Protein AF-A0A965QUK7-F1 (afdb_monomer)

Foldseek 3Di:
DVLPVQVVVCVVPVDQGDDDDDPVRVVVQLVPVVSLVVLLVSVVPHPAAEAQAPVRVVSCCVRHAPPHDYHYDHPDPCNVVVVVVVQVVCVVVVHDRDDDDPDCLVVLPDPPAAADEDPDDQQCQLVVLLSCLVSLHAYAADPPNHPDPVSVVVSCVSCVVSVHDRPDDDD

Solvent-accessible surface area (backbone atoms only — not comparable to full-atom values): 10479 Å² total; per-residue (Å²): 125,72,64,62,64,49,50,53,51,22,71,76,67,72,48,90,71,85,84,89,78,54,73,68,57,50,55,59,27,65,78,31,74,71,49,32,51,53,53,46,51,54,55,76,70,46,97,73,47,76,21,62,35,73,67,54,38,48,52,40,38,77,75,68,44,66,89,57,78,67,46,66,61,52,93,51,94,60,38,63,58,53,51,51,54,52,37,48,53,41,37,75,72,72,43,76,70,68,89,84,75,96,51,70,66,64,61,55,71,38,87,90,56,62,66,45,75,54,89,68,62,47,91,49,30,55,67,52,51,54,51,41,47,76,59,74,30,47,51,46,71,46,86,64,65,34,90,44,70,70,52,42,51,53,50,54,51,56,26,56,77,67,75,42,76,67,66,63,91,87,124

Radius of gyration: 18.07 Å; Cα contacts (8 Å, |Δi|>4): 158; chains: 1; bounding box: 39×44×47 Å

Nearest PDB structures (foldseek):
  3e82-assembly1_A  TM=7.473E-01  e=9.108E-05  Klebsiella pneumoniae subsp. pneumoniae MGH 78578
  3e82-assembly2_E  TM=8.215E-01  e=3.135E-04  Klebsiella pneumoniae subsp. pneumoniae MGH 78578
  3fd8-assembly1_F  TM=7.399E-01  e=1.031E-04  Enterococcus faecalis
  3gfg-assembly3_F  TM=7.450E-01  e=3.548E-04  Bacillus subtilis subsp. subtilis str. 168
  3fhl-assembly2_D  TM=8.549E-01  e=2.411E-03  Bacteroides fragilis NCTC 9343

Secondary structure (DSSP, 8-state):
-HHHHHHHHHHHH---------HHHHHHHHTSHHHHHHHHHHHHT-S--EESSHHHHHHHIIIIITT---EE---STTHHHHHHHHHHHHHHTTPPPPP--S-HHHHHT-TT--EEE----GGGHHHHHHHHHHTT-EEEPPSS--SSHHHHHHHHHHHHHTT--------

pLDDT: mean 80.46, std 16.89, range [22.66, 97.5]

Structure (mmCIF, N/CA/C/O backbone):
data_AF-A0A965QUK7-F1
#
_entry.id   AF-A0A965QUK7-F1
#
loop_
_atom_site.group_PDB
_atom_site.id
_atom_site.type_symbol
_atom_site.label_atom_id
_atom_site.label_alt_id
_atom_site.label_comp_id
_atom_site.label_asym_id
_atom_site.label_entity_id
_atom_site.label_seq_id
_atom_site.pdbx_PDB_ins_code
_atom_site.Cartn_x
_atom_site.Cartn_y
_atom_site.Cartn_z
_atom_site.occupancy
_atom_site.B_iso_or_equiv
_atom_site.auth_seq_id
_atom_site.auth_comp_id
_atom_site.auth_asym_id
_atom_site.auth_atom_id
_atom_site.pdbx_PDB_model_num
ATOM 1 N N . MET A 1 1 ? -3.160 -7.307 -18.542 1.00 37.75 1 MET A N 1
ATOM 2 C CA . MET A 1 1 ? -4.614 -7.041 -18.617 1.00 37.75 1 MET A CA 1
ATOM 3 C C . MET A 1 1 ? -5.117 -6.216 -17.423 1.00 37.75 1 MET A C 1
ATOM 5 O O . MET A 1 1 ? -6.166 -5.615 -17.551 1.00 37.75 1 MET A O 1
ATOM 9 N N . HIS A 1 2 ? -4.351 -6.097 -16.325 1.00 44.41 2 HIS A N 1
ATOM 10 C CA . HIS A 1 2 ? -4.721 -5.297 -15.142 1.00 44.41 2 HIS A CA 1
ATOM 11 C C . HIS A 1 2 ? -4.637 -3.768 -15.303 1.00 44.41 2 HIS A C 1
ATOM 13 O O . HIS A 1 2 ? -5.327 -3.060 -14.585 1.00 44.41 2 HIS A O 1
ATOM 19 N N . ALA A 1 3 ? -3.840 -3.246 -16.243 1.00 38.41 3 ALA A N 1
ATOM 20 C CA . ALA A 1 3 ? -3.722 -1.797 -16.431 1.00 38.41 3 ALA A CA 1
ATOM 21 C C . ALA A 1 3 ? -5.014 -1.160 -16.982 1.00 38.41 3 ALA A C 1
ATOM 23 O O . ALA A 1 3 ? -5.419 -0.116 -16.502 1.00 38.41 3 ALA A O 1
ATOM 24 N N . GLY A 1 4 ? -5.702 -1.815 -17.928 1.00 36.69 4 GLY A N 1
ATOM 25 C CA . GLY A 1 4 ? -6.848 -1.211 -18.627 1.00 36.69 4 GLY A CA 1
ATOM 26 C C . GLY A 1 4 ? -8.058 -0.916 -17.734 1.00 36.69 4 GLY A C 1
ATOM 27 O O . GLY A 1 4 ? -8.637 0.154 -17.839 1.00 36.69 4 GLY A O 1
ATOM 28 N N . ILE A 1 5 ? -8.396 -1.828 -16.816 1.00 44.09 5 ILE A N 1
ATOM 29 C CA . ILE A 1 5 ? -9.560 -1.671 -15.921 1.00 44.09 5 ILE A CA 1
ATOM 30 C C . ILE A 1 5 ? -9.330 -0.545 -14.903 1.00 44.09 5 ILE A C 1
ATOM 32 O O . ILE A 1 5 ? -10.244 0.208 -14.583 1.00 44.09 5 ILE A O 1
ATOM 36 N N . LEU A 1 6 ? -8.097 -0.413 -14.410 1.00 46.41 6 LEU A N 1
ATOM 37 C CA . LEU A 1 6 ? -7.738 0.625 -13.447 1.00 46.41 6 LEU A CA 1
ATOM 38 C C . LEU A 1 6 ? -7.614 2.001 -14.124 1.00 46.41 6 LEU A C 1
ATOM 40 O O . LEU A 1 6 ? -8.009 3.000 -13.534 1.00 46.41 6 LEU A O 1
ATOM 44 N N . THR A 1 7 ? -7.147 2.065 -15.377 1.00 43.12 7 THR A N 1
ATOM 45 C CA . THR A 1 7 ? -7.138 3.309 -16.164 1.00 43.12 7 THR A CA 1
ATOM 46 C C . THR A 1 7 ? -8.555 3.813 -16.459 1.00 43.12 7 THR A C 1
ATOM 48 O O . THR A 1 7 ? -8.797 5.007 -16.308 1.00 43.12 7 THR A O 1
ATOM 51 N N . ASP A 1 8 ? -9.507 2.935 -16.794 1.00 39.66 8 ASP A N 1
ATOM 52 C CA . ASP A 1 8 ? -10.908 3.339 -17.013 1.00 39.66 8 ASP A CA 1
ATOM 53 C C . ASP A 1 8 ? -11.550 3.903 -15.731 1.00 39.66 8 ASP A C 1
ATOM 55 O O . ASP A 1 8 ? -12.217 4.937 -15.779 1.00 39.66 8 ASP A O 1
ATOM 59 N N . LEU A 1 9 ? -11.273 3.302 -14.565 1.00 42.28 9 LEU A N 1
ATOM 60 C CA . LEU A 1 9 ? -11.746 3.819 -13.275 1.00 42.28 9 LEU A CA 1
ATOM 61 C C . LEU A 1 9 ? -11.142 5.197 -12.947 1.00 42.28 9 LEU A C 1
ATOM 63 O O . LEU A 1 9 ? -11.849 6.072 -12.446 1.00 42.28 9 LEU A O 1
ATOM 67 N N . ALA A 1 10 ? -9.856 5.413 -13.250 1.00 43.84 10 ALA A N 1
ATOM 68 C CA . ALA A 1 10 ? -9.183 6.704 -13.064 1.00 43.84 10 ALA A CA 1
ATOM 69 C C . ALA A 1 10 ? -9.837 7.808 -13.906 1.00 43.84 10 ALA A C 1
ATOM 71 O O . ALA A 1 10 ? -10.088 8.911 -13.420 1.00 43.84 10 ALA A O 1
ATOM 72 N N . VAL A 1 11 ? -10.139 7.488 -15.169 1.00 46.44 11 VAL A N 1
ATOM 73 C CA . VAL A 1 11 ? -10.741 8.414 -16.133 1.00 46.44 11 VAL A CA 1
ATOM 74 C C . VAL A 1 11 ? -12.188 8.746 -15.758 1.00 46.44 11 VAL A C 1
ATOM 76 O O . VAL A 1 11 ? -12.577 9.908 -15.858 1.00 46.44 11 VAL A O 1
ATOM 79 N N . GLU A 1 12 ? -12.981 7.776 -15.290 1.00 45.28 12 GLU A N 1
ATOM 80 C CA . GLU A 1 12 ? -14.373 8.022 -14.878 1.00 45.28 12 GLU A CA 1
ATOM 81 C C . GLU A 1 12 ? -14.500 8.752 -13.535 1.00 45.28 12 GLU A C 1
ATOM 83 O O . GLU A 1 12 ? -15.412 9.559 -13.360 1.00 45.28 12 GLU A O 1
ATOM 88 N N . THR A 1 13 ? -13.614 8.476 -12.574 1.00 50.69 13 THR A N 1
ATOM 89 C CA . THR A 1 13 ? -13.757 8.989 -11.198 1.00 50.69 13 THR A CA 1
ATOM 90 C C . THR A 1 13 ? -12.885 10.206 -10.896 1.00 50.69 13 THR A C 1
ATOM 92 O O . THR A 1 13 ? -13.107 10.879 -9.889 1.00 50.69 13 THR A O 1
ATOM 95 N N . GLY A 1 14 ? -11.886 10.495 -11.738 1.00 46.22 14 GLY A N 1
ATOM 96 C CA . GLY A 1 14 ? -10.863 11.508 -11.472 1.00 46.22 14 GLY A CA 1
ATOM 97 C C . GLY A 1 14 ? -9.934 11.152 -10.305 1.00 46.22 14 GLY A C 1
ATOM 98 O O . GLY A 1 14 ? -9.147 11.995 -9.873 1.00 46.22 14 GLY A O 1
ATOM 99 N N . ALA A 1 15 ? -10.027 9.931 -9.766 1.00 48.22 15 ALA A N 1
ATOM 100 C CA . ALA A 1 15 ? -9.164 9.470 -8.692 1.00 48.22 15 ALA A CA 1
ATOM 101 C C . ALA A 1 15 ? -7.781 9.093 -9.252 1.00 48.22 15 ALA A C 1
ATOM 103 O O . ALA A 1 15 ? -7.699 8.400 -10.270 1.00 48.22 15 ALA A O 1
ATOM 104 N N . PRO A 1 16 ? -6.683 9.503 -8.593 1.00 52.94 16 PRO A N 1
ATOM 105 C CA . PRO A 1 16 ? -5.353 9.058 -8.975 1.00 52.94 16 PRO A CA 1
ATOM 106 C C . PRO A 1 16 ? -5.259 7.541 -8.805 1.00 52.94 16 PRO A C 1
ATOM 108 O O . PRO A 1 16 ? -5.512 7.007 -7.725 1.00 52.94 16 PRO A O 1
ATOM 111 N N . VAL A 1 17 ? -4.880 6.850 -9.875 1.00 56.12 17 VAL A N 1
ATOM 112 C CA . VAL A 1 17 ? -4.711 5.398 -9.878 1.00 56.12 17 VAL A CA 1
ATOM 113 C C . VAL A 1 17 ? -3.231 5.062 -9.861 1.00 56.12 17 VAL A C 1
ATOM 115 O O . VAL A 1 17 ? -2.461 5.516 -10.706 1.00 56.12 17 VAL A O 1
ATOM 118 N N . VAL A 1 18 ? -2.836 4.239 -8.892 1.00 62.44 18 VAL A N 1
ATOM 119 C CA . VAL A 1 18 ? -1.470 3.732 -8.774 1.00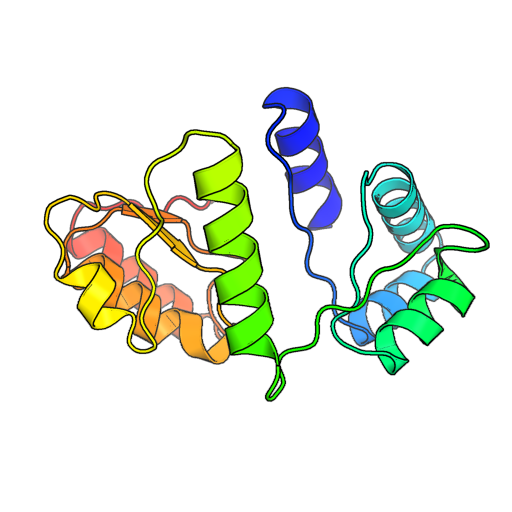 62.44 18 VAL A CA 1
ATOM 120 C C . VAL A 1 18 ? -1.424 2.330 -9.366 1.00 62.44 18 VAL A C 1
ATOM 122 O O . VAL A 1 18 ? -2.105 1.419 -8.903 1.00 62.44 18 VAL A O 1
ATOM 125 N N . VAL A 1 19 ? -0.607 2.140 -10.401 1.00 62.59 19 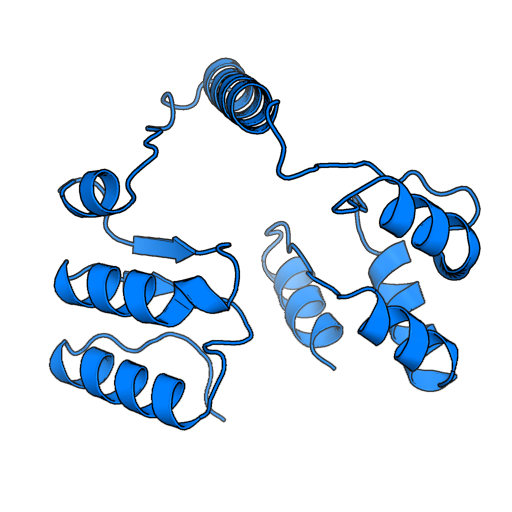VAL A N 1
ATOM 126 C CA . VAL A 1 19 ? -0.420 0.830 -11.033 1.00 62.59 19 VAL A CA 1
ATOM 127 C C . VAL A 1 19 ? 0.946 0.273 -10.653 1.00 62.59 19 VAL A C 1
ATOM 129 O O . VAL A 1 19 ? 1.982 0.778 -11.075 1.00 62.59 19 VAL A O 1
ATOM 132 N N . HIS A 1 20 ? 0.943 -0.815 -9.887 1.00 63.62 20 HIS A N 1
ATOM 133 C CA . HIS A 1 20 ? 2.152 -1.574 -9.568 1.00 63.62 20 HIS A CA 1
ATOM 134 C C . HIS A 1 20 ? 2.432 -2.634 -10.639 1.00 63.62 20 HIS A C 1
ATOM 136 O O . HIS A 1 20 ? 1.567 -3.467 -10.930 1.00 63.62 20 HIS A O 1
ATOM 142 N N . VAL A 1 21 ? 3.650 -2.623 -11.189 1.00 67.94 21 VAL A N 1
ATOM 143 C CA . VAL A 1 21 ? 4.134 -3.582 -12.195 1.00 67.94 21 VAL A CA 1
ATOM 144 C C . VAL A 1 21 ? 5.524 -4.070 -11.789 1.00 67.94 21 VAL A C 1
ATOM 146 O O . VAL A 1 21 ? 6.377 -3.258 -11.430 1.00 67.94 21 VAL A O 1
ATOM 149 N N . SER A 1 22 ? 5.765 -5.383 -11.835 1.00 71.19 22 SER A N 1
ATOM 150 C CA . SER A 1 22 ? 7.094 -5.936 -11.553 1.00 71.19 22 SER A CA 1
ATOM 151 C C . SER A 1 22 ? 8.050 -5.763 -12.742 1.00 71.19 22 SER A C 1
ATOM 153 O O . SER A 1 22 ? 7.621 -5.632 -13.890 1.00 71.19 22 SER A O 1
ATOM 155 N N . ALA A 1 23 ? 9.363 -5.811 -12.491 1.00 71.44 23 ALA A N 1
ATOM 156 C CA . ALA A 1 23 ? 10.361 -5.786 -13.565 1.00 71.44 23 ALA A CA 1
ATOM 157 C C . ALA A 1 23 ? 10.173 -6.958 -14.548 1.00 71.44 23 ALA A C 1
ATOM 159 O O . ALA A 1 23 ? 10.195 -6.760 -15.762 1.00 71.44 23 ALA A O 1
ATOM 160 N N . THR A 1 24 ? 9.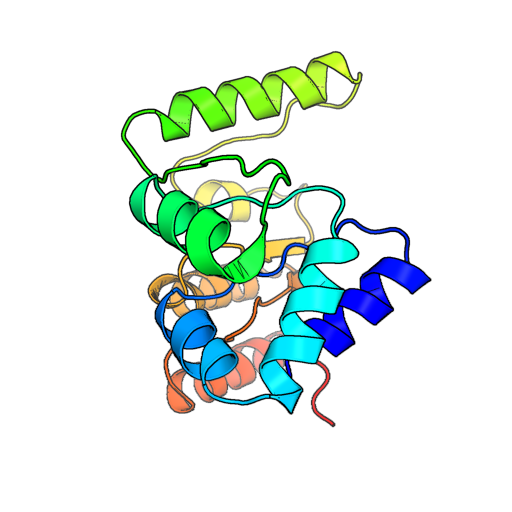884 -8.154 -14.031 1.00 74.81 24 THR A N 1
ATOM 161 C CA . THR A 1 24 ? 9.603 -9.348 -14.840 1.00 74.81 24 THR A CA 1
ATOM 162 C C . THR A 1 24 ? 8.382 -9.155 -15.742 1.00 74.81 24 THR A C 1
ATOM 164 O O . THR A 1 24 ? 8.405 -9.543 -16.910 1.00 74.81 24 THR A O 1
ATOM 167 N N . ASP A 1 25 ? 7.319 -8.515 -15.245 1.00 76.19 25 ASP A N 1
ATOM 168 C CA . ASP A 1 25 ? 6.130 -8.225 -16.055 1.00 76.19 25 ASP A CA 1
ATOM 169 C C . ASP A 1 25 ? 6.446 -7.260 -17.201 1.00 76.19 25 ASP A C 1
ATOM 171 O O . ASP A 1 25 ? 5.934 -7.431 -18.312 1.00 76.19 25 ASP A O 1
ATOM 175 N N . LEU A 1 26 ? 7.310 -6.267 -16.958 1.00 77.44 26 LEU A N 1
ATOM 176 C CA . LEU A 1 26 ? 7.790 -5.364 -18.001 1.00 77.44 26 LEU A CA 1
ATOM 177 C C . LEU A 1 26 ? 8.606 -6.127 -19.049 1.00 77.44 26 LEU A C 1
ATOM 179 O O . LEU A 1 26 ? 8.364 -5.962 -20.241 1.00 77.44 26 LEU A O 1
ATOM 183 N N . GLU A 1 27 ? 9.517 -7.012 -18.656 1.00 81.06 27 GLU A N 1
ATOM 184 C CA . GLU A 1 27 ? 10.282 -7.829 -19.610 1.00 81.06 27 GLU A CA 1
ATOM 185 C C . GLU A 1 27 ? 9.366 -8.691 -20.492 1.00 81.06 27 GLU A C 1
ATOM 187 O O . GLU A 1 27 ? 9.472 -8.678 -21.724 1.00 81.06 27 GLU A O 1
ATOM 192 N N . VAL A 1 28 ? 8.394 -9.376 -19.882 1.00 81.44 28 VAL A N 1
ATOM 193 C CA . VAL A 1 28 ? 7.395 -10.180 -20.602 1.00 81.44 28 VAL A CA 1
ATOM 194 C C . VAL A 1 28 ? 6.556 -9.311 -21.543 1.00 81.44 28 VAL A C 1
ATOM 196 O O . VAL A 1 28 ? 6.282 -9.708 -22.682 1.00 81.44 28 VAL A O 1
ATOM 199 N N . ALA A 1 29 ? 6.147 -8.118 -21.102 1.00 82.75 29 ALA A N 1
ATOM 200 C CA . ALA A 1 29 ? 5.380 -7.186 -21.921 1.00 82.75 29 ALA A CA 1
ATOM 201 C C . ALA A 1 29 ? 6.196 -6.660 -23.109 1.00 82.75 29 ALA A C 1
ATOM 203 O O . ALA A 1 29 ? 5.650 -6.541 -24.208 1.00 82.75 29 ALA A O 1
ATOM 204 N N . ALA A 1 30 ? 7.494 -6.397 -22.929 1.00 82.75 30 ALA A N 1
ATOM 205 C CA . ALA A 1 30 ? 8.379 -5.924 -23.991 1.00 82.75 30 ALA A CA 1
ATOM 206 C C . ALA A 1 30 ? 8.484 -6.930 -25.148 1.00 82.75 30 ALA A C 1
ATOM 208 O O . ALA A 1 30 ? 8.486 -6.523 -26.310 1.00 82.75 30 ALA A O 1
ATOM 209 N N . GLY A 1 31 ? 8.491 -8.232 -24.842 1.00 86.44 31 GLY A N 1
ATOM 210 C CA . GLY A 1 31 ? 8.553 -9.308 -25.835 1.00 86.44 31 GLY A CA 1
ATOM 211 C C . GLY A 1 31 ? 7.254 -9.559 -26.614 1.00 86.44 31 GLY A C 1
ATOM 212 O O . GLY A 1 31 ? 7.254 -10.340 -27.565 1.00 86.44 31 GLY A O 1
ATOM 213 N N . ARG A 1 32 ? 6.130 -8.927 -26.243 1.00 88.50 32 ARG A N 1
ATOM 214 C CA . ARG A 1 32 ? 4.805 -9.175 -26.840 1.00 88.50 32 ARG A CA 1
ATOM 215 C C . ARG A 1 32 ? 4.227 -7.883 -27.435 1.00 88.50 32 ARG A C 1
ATOM 217 O O . ARG A 1 32 ? 3.740 -7.048 -26.677 1.00 88.50 32 ARG A O 1
ATOM 224 N N . PRO A 1 33 ? 4.176 -7.713 -28.774 1.00 88.50 33 PRO A N 1
ATOM 225 C CA . PRO A 1 33 ? 3.840 -6.430 -29.409 1.00 88.50 33 PRO A CA 1
ATOM 226 C C . PRO A 1 33 ? 2.509 -5.800 -28.978 1.00 88.50 33 PRO A C 1
ATOM 228 O O . PRO A 1 33 ? 2.417 -4.579 -28.855 1.00 88.50 33 PRO A O 1
ATOM 231 N N . SER A 1 34 ? 1.474 -6.613 -28.745 1.00 83.31 34 SER A N 1
ATOM 232 C CA . SER A 1 34 ? 0.173 -6.132 -28.267 1.00 83.31 34 SER A CA 1
ATOM 233 C C . SER A 1 34 ? 0.227 -5.649 -26.816 1.00 83.31 34 SER A C 1
ATOM 235 O O . SER A 1 34 ? -0.320 -4.594 -26.508 1.00 83.31 34 SER A O 1
ATOM 237 N N . LEU A 1 35 ? 0.927 -6.373 -25.935 1.00 80.38 35 LEU A N 1
ATOM 238 C CA . LEU A 1 35 ? 1.113 -5.968 -24.539 1.00 80.38 35 LEU A CA 1
ATOM 239 C C . LEU A 1 35 ? 2.021 -4.747 -24.426 1.00 80.38 35 LEU A C 1
ATOM 241 O O . LEU A 1 35 ? 1.697 -3.833 -23.676 1.00 80.38 35 LEU A O 1
ATOM 245 N N . ARG A 1 36 ? 3.101 -4.687 -25.211 1.00 85.31 36 ARG A N 1
ATOM 246 C CA . ARG A 1 36 ? 3.990 -3.523 -25.266 1.00 85.31 36 ARG A CA 1
ATOM 247 C C . ARG A 1 36 ? 3.226 -2.251 -25.613 1.00 85.31 36 ARG A C 1
ATOM 249 O O . ARG A 1 36 ? 3.431 -1.235 -24.963 1.00 85.31 36 ARG A O 1
ATOM 256 N N . ARG A 1 37 ? 2.324 -2.315 -26.601 1.00 83.12 37 ARG A N 1
ATOM 257 C CA . ARG A 1 37 ? 1.475 -1.173 -26.969 1.00 83.12 37 ARG A CA 1
ATOM 258 C C . ARG A 1 37 ? 0.581 -0.730 -25.812 1.00 83.12 37 ARG A C 1
ATOM 260 O O . ARG A 1 37 ? 0.547 0.454 -25.514 1.00 83.12 37 ARG A O 1
ATOM 267 N N . LEU A 1 38 ? -0.079 -1.673 -25.140 1.00 80.56 38 LEU A N 1
ATOM 268 C CA . LEU A 1 38 ? -0.938 -1.373 -23.990 1.00 80.56 38 LEU A CA 1
ATOM 269 C C . LEU A 1 38 ? -0.162 -0.736 -22.829 1.00 80.56 38 LEU A C 1
ATOM 271 O O . LEU A 1 38 ? -0.614 0.256 -22.271 1.00 80.56 38 LEU A O 1
ATOM 275 N N . VAL A 1 39 ? 1.005 -1.283 -22.481 1.00 81.06 39 VAL A N 1
ATOM 276 C CA . VAL A 1 39 ? 1.837 -0.752 -21.389 1.00 81.06 39 VAL A CA 1
ATOM 277 C C . VAL A 1 39 ? 2.385 0.631 -21.742 1.00 81.06 39 VAL A C 1
ATOM 279 O O . VAL A 1 39 ? 2.313 1.528 -20.911 1.00 81.06 39 VAL A O 1
ATOM 282 N N . ALA A 1 40 ? 2.856 0.840 -22.975 1.00 82.56 40 ALA A N 1
ATOM 283 C CA . ALA A 1 40 ? 3.319 2.153 -23.423 1.00 82.56 40 ALA A CA 1
ATOM 284 C C . ALA A 1 40 ? 2.198 3.208 -23.394 1.00 82.56 40 ALA A C 1
ATOM 286 O O . ALA A 1 40 ? 2.432 4.328 -22.958 1.00 82.56 40 ALA A O 1
ATOM 287 N N . SER A 1 41 ? 0.975 2.850 -23.803 1.00 81.44 41 SER A N 1
ATOM 288 C CA . SER A 1 41 ? -0.181 3.749 -23.698 1.00 81.44 41 SER A CA 1
ATOM 289 C C . SER A 1 41 ? -0.534 4.082 -22.249 1.00 81.44 41 SER A C 1
ATOM 291 O O . SER A 1 41 ? -0.798 5.242 -21.959 1.00 81.44 41 SER A O 1
ATOM 293 N N . ALA A 1 42 ? -0.505 3.100 -21.342 1.00 78.12 42 ALA A N 1
ATOM 294 C CA . ALA A 1 42 ? -0.766 3.337 -19.922 1.00 78.12 42 ALA A CA 1
ATOM 295 C C . ALA A 1 42 ? 0.274 4.288 -19.305 1.00 78.12 42 ALA A C 1
ATOM 297 O O . ALA A 1 42 ? -0.091 5.248 -18.627 1.00 78.12 42 ALA A O 1
ATOM 298 N N . ILE A 1 43 ? 1.557 4.059 -19.603 1.00 80.94 43 ILE A N 1
ATOM 299 C CA . ILE A 1 43 ? 2.663 4.928 -19.183 1.00 80.94 43 ILE A CA 1
ATOM 300 C C . ILE A 1 43 ? 2.454 6.355 -19.702 1.00 80.94 43 ILE A C 1
ATOM 302 O O . ILE A 1 43 ? 2.385 7.272 -18.894 1.00 80.94 43 ILE A O 1
ATOM 306 N N . GLY A 1 44 ? 2.236 6.536 -21.009 1.00 81.12 44 GLY A N 1
ATOM 307 C CA . GLY A 1 44 ? 2.034 7.867 -21.599 1.00 81.12 44 GLY A CA 1
ATOM 308 C C . GLY A 1 44 ? 0.738 8.572 -21.172 1.00 81.12 44 GLY A C 1
ATOM 309 O O . GLY A 1 44 ? 0.588 9.766 -21.408 1.00 81.12 44 GLY A O 1
ATOM 310 N N . SER A 1 45 ? -0.210 7.854 -20.558 1.00 80.19 45 SER A N 1
ATOM 311 C CA . SER A 1 45 ? -1.415 8.435 -19.942 1.00 80.19 45 SER A CA 1
ATOM 312 C C . SER A 1 45 ? -1.261 8.752 -18.450 1.00 80.19 45 SER A C 1
ATOM 314 O O . SER A 1 45 ? -2.198 9.260 -17.842 1.00 80.19 45 SER A O 1
ATOM 316 N N . SER A 1 46 ? -0.120 8.416 -17.845 1.00 80.06 46 SER A N 1
ATOM 317 C CA . SER A 1 46 ? 0.127 8.620 -16.418 1.00 80.06 46 SER A CA 1
ATOM 318 C C . SER A 1 46 ? 0.702 10.013 -16.159 1.00 80.06 46 SER A C 1
ATOM 320 O O . SER A 1 46 ? 1.663 10.414 -16.807 1.00 80.06 46 SER A O 1
ATOM 322 N N . ASP A 1 47 ? 0.191 10.719 -15.147 1.00 81.38 47 ASP A N 1
ATOM 323 C CA . ASP A 1 47 ? 0.765 12.004 -14.709 1.00 81.38 47 ASP A CA 1
ATOM 324 C C . ASP A 1 47 ? 2.174 11.849 -14.117 1.00 81.38 47 ASP A C 1
ATOM 326 O O . ASP A 1 47 ? 2.968 12.793 -14.082 1.00 81.38 47 ASP A O 1
ATOM 330 N N . ARG A 1 48 ? 2.476 10.661 -1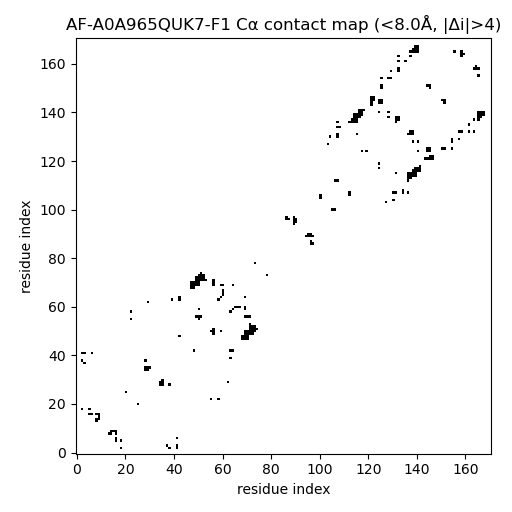3.578 1.00 83.31 48 ARG A N 1
ATOM 331 C CA . ARG A 1 48 ? 3.735 10.376 -12.891 1.00 83.31 48 ARG A CA 1
ATOM 332 C C . ARG A 1 48 ? 4.093 8.898 -12.966 1.00 83.31 48 ARG A C 1
ATOM 334 O O . ARG A 1 48 ? 3.249 8.040 -12.723 1.00 83.31 48 ARG A O 1
ATOM 341 N N . VAL A 1 49 ? 5.371 8.614 -13.212 1.00 85.81 49 VAL A N 1
ATOM 342 C CA . VAL A 1 49 ? 5.939 7.262 -13.162 1.00 85.81 49 VAL A CA 1
ATOM 343 C C . VAL A 1 49 ? 6.949 7.183 -12.025 1.00 85.81 49 VAL A C 1
ATOM 345 O O . VAL A 1 49 ? 7.840 8.026 -11.898 1.00 85.81 49 VAL A O 1
ATOM 348 N N . VAL A 1 50 ? 6.804 6.161 -11.183 1.00 86.56 50 VAL A N 1
ATOM 349 C CA . VAL A 1 50 ? 7.639 5.955 -9.999 1.00 86.56 50 VAL A CA 1
ATOM 350 C C . VAL A 1 50 ? 8.242 4.559 -10.040 1.00 86.56 50 VAL A C 1
ATOM 352 O O . VAL A 1 50 ? 7.533 3.568 -10.203 1.00 86.56 50 VAL A O 1
ATOM 355 N N . ALA A 1 51 ? 9.554 4.480 -9.848 1.00 86.06 51 ALA A N 1
ATOM 356 C CA . ALA A 1 51 ? 10.284 3.235 -9.686 1.00 86.06 51 ALA A CA 1
ATOM 357 C C . ALA A 1 51 ? 10.555 2.936 -8.206 1.00 86.06 51 ALA A C 1
ATOM 359 O O . ALA A 1 51 ? 10.812 3.842 -7.410 1.00 86.06 51 ALA A O 1
ATOM 360 N N . ALA A 1 52 ? 10.564 1.648 -7.856 1.00 81.75 52 ALA A N 1
ATOM 361 C CA . ALA A 1 52 ? 10.900 1.194 -6.508 1.00 81.75 52 ALA A CA 1
ATOM 362 C C . ALA A 1 52 ? 12.385 1.397 -6.165 1.00 81.75 52 ALA A C 1
ATOM 364 O O . ALA A 1 52 ? 12.735 1.525 -5.003 1.00 81.75 52 ALA A O 1
ATOM 365 N N . ASP A 1 53 ? 13.276 1.442 -7.153 1.00 83.94 53 ASP A N 1
ATOM 366 C CA . ASP A 1 53 ? 14.698 1.700 -6.944 1.00 83.94 53 ASP A CA 1
ATOM 367 C C . ASP A 1 53 ? 15.358 2.241 -8.224 1.00 83.94 53 ASP A C 1
ATOM 369 O O . ASP A 1 53 ? 14.725 2.407 -9.274 1.00 83.94 53 ASP A O 1
ATOM 373 N N . ALA A 1 54 ? 16.652 2.556 -8.130 1.00 85.38 54 ALA A N 1
ATOM 374 C CA . ALA A 1 54 ? 17.419 3.091 -9.249 1.00 85.38 54 ALA A CA 1
ATOM 375 C C . ALA A 1 54 ? 17.569 2.089 -10.409 1.00 85.38 54 ALA A C 1
ATOM 377 O O . ALA A 1 54 ? 17.642 2.516 -11.564 1.00 85.38 54 ALA A O 1
ATOM 378 N N . ALA A 1 55 ? 17.601 0.782 -10.128 1.00 83.62 55 ALA A N 1
ATOM 379 C CA . ALA A 1 55 ? 17.736 -0.246 -11.155 1.00 83.62 55 ALA A CA 1
ATOM 380 C C . ALA A 1 55 ? 16.444 -0.364 -11.977 1.00 83.62 55 ALA A C 1
ATOM 382 O O . ALA A 1 55 ? 16.485 -0.306 -13.206 1.00 83.62 55 ALA A O 1
ATOM 383 N N . ALA A 1 56 ? 15.291 -0.415 -11.311 1.00 83.19 56 ALA A N 1
ATOM 384 C CA . ALA A 1 56 ? 13.980 -0.371 -11.946 1.00 83.19 56 ALA A CA 1
ATOM 385 C C . ALA A 1 56 ? 13.789 0.923 -12.755 1.00 83.19 56 ALA A C 1
ATOM 387 O O . ALA A 1 56 ? 13.314 0.877 -13.891 1.00 83.19 56 ALA A O 1
ATOM 388 N N . ALA A 1 57 ? 14.228 2.072 -12.227 1.00 87.06 57 ALA A N 1
ATOM 389 C CA . ALA A 1 57 ? 14.167 3.343 -12.948 1.00 87.06 57 ALA A CA 1
ATOM 390 C C . ALA A 1 57 ? 15.009 3.324 -14.232 1.00 87.06 57 ALA A C 1
ATOM 392 O O . ALA A 1 57 ? 14.590 3.855 -15.260 1.00 87.06 57 ALA A O 1
ATOM 393 N N . ALA A 1 58 ? 16.197 2.714 -14.191 1.00 85.50 58 ALA A N 1
ATOM 394 C CA . ALA A 1 58 ? 17.053 2.572 -15.365 1.00 85.50 58 ALA A CA 1
ATOM 395 C C . ALA A 1 58 ? 16.396 1.695 -16.445 1.00 85.50 58 ALA A C 1
ATOM 397 O O . ALA A 1 58 ? 16.379 2.088 -17.611 1.00 85.50 58 ALA A O 1
ATOM 398 N N . LEU A 1 59 ? 15.791 0.566 -16.057 1.00 83.50 59 LEU A N 1
ATOM 399 C CA . LEU A 1 59 ? 15.060 -0.318 -16.975 1.00 83.50 59 LEU A CA 1
ATOM 400 C C . LEU A 1 59 ? 13.862 0.388 -17.626 1.00 83.50 59 LEU A C 1
ATOM 402 O O . LEU A 1 59 ? 13.657 0.281 -18.838 1.00 83.50 59 LEU A O 1
ATOM 406 N N . LEU A 1 60 ? 13.094 1.150 -16.841 1.00 87.25 60 LEU A N 1
ATOM 407 C CA . LEU A 1 60 ? 11.974 1.947 -17.345 1.00 87.25 60 LEU A CA 1
ATOM 408 C C . LEU A 1 60 ? 12.441 2.994 -18.361 1.00 87.25 60 LEU A C 1
ATOM 410 O O . LEU A 1 60 ? 11.885 3.077 -19.455 1.00 87.25 60 LEU A O 1
ATOM 414 N N . ARG A 1 61 ? 13.503 3.747 -18.055 1.00 87.62 61 ARG A N 1
ATOM 415 C CA . ARG A 1 61 ? 14.052 4.752 -18.982 1.00 87.62 61 ARG A CA 1
ATOM 416 C C . ARG A 1 61 ? 14.562 4.133 -20.276 1.00 87.62 61 ARG A C 1
ATOM 418 O O . ARG A 1 61 ? 14.251 4.627 -21.353 1.00 87.62 61 ARG A O 1
ATOM 425 N N . GLN A 1 62 ? 15.291 3.024 -20.181 1.00 84.12 62 GLN A N 1
ATOM 426 C CA . GLN A 1 62 ? 15.872 2.369 -21.349 1.00 84.12 62 GLN A CA 1
ATOM 427 C C . GLN A 1 62 ? 14.810 1.773 -22.286 1.00 84.12 62 GLN A C 1
ATOM 429 O O . GLN A 1 62 ? 14.988 1.788 -23.503 1.00 84.12 62 GLN A O 1
ATOM 434 N N . GLY A 1 63 ? 13.734 1.206 -21.731 1.00 83.94 63 GLY A N 1
ATOM 435 C CA . GLY A 1 63 ? 12.794 0.379 -22.491 1.00 83.94 63 GLY A CA 1
ATOM 436 C C . GLY A 1 63 ? 11.417 0.985 -22.755 1.00 83.94 63 GLY A C 1
ATOM 437 O O . GLY A 1 63 ? 10.720 0.492 -23.655 1.00 83.94 63 GLY A O 1
ATOM 438 N N . TRP A 1 64 ? 11.016 1.998 -21.979 1.00 86.44 64 TRP A N 1
ATOM 439 C CA . TRP A 1 64 ? 9.614 2.410 -21.859 1.00 86.44 64 TRP A CA 1
ATOM 440 C C . TRP A 1 64 ? 9.375 3.921 -21.898 1.00 86.44 64 TRP A C 1
ATOM 442 O O . TRP A 1 64 ? 8.448 4.333 -22.583 1.00 86.44 64 TRP A O 1
ATOM 452 N N . LEU A 1 65 ? 10.185 4.722 -21.201 1.00 86.81 65 LEU A N 1
ATOM 453 C CA . LEU A 1 65 ? 9.896 6.147 -20.967 1.00 86.81 65 LEU A CA 1
ATOM 454 C C . LEU A 1 65 ? 10.536 7.108 -21.976 1.00 86.81 65 LEU A C 1
ATOM 456 O O . LEU A 1 65 ? 10.050 8.219 -22.157 1.00 86.81 65 LEU A O 1
ATOM 460 N N . GLY A 1 66 ? 11.635 6.719 -22.630 1.00 80.69 66 GLY A N 1
ATOM 461 C CA . GLY A 1 66 ? 12.399 7.664 -23.451 1.00 80.69 66 GLY A CA 1
ATOM 462 C C . GLY A 1 66 ? 12.897 8.848 -22.609 1.00 80.69 66 GLY A C 1
ATOM 463 O O . GLY A 1 66 ? 13.639 8.634 -21.650 1.00 80.69 66 GLY A O 1
ATOM 464 N N . ASP A 1 67 ? 12.467 10.065 -22.961 1.00 75.50 67 ASP A N 1
ATOM 465 C CA . ASP A 1 67 ? 12.823 11.317 -22.268 1.00 75.50 67 ASP A CA 1
ATOM 466 C C . ASP A 1 67 ? 11.888 11.667 -21.091 1.00 75.50 67 ASP A C 1
ATOM 468 O O . ASP A 1 67 ? 12.105 12.668 -20.404 1.00 75.50 67 ASP A O 1
ATOM 472 N N . GLU A 1 68 ? 10.838 10.875 -20.843 1.00 80.06 68 GLU A N 1
ATOM 473 C CA . GLU A 1 68 ? 9.907 11.129 -19.741 1.00 80.06 68 GLU A CA 1
ATOM 474 C C . GLU A 1 68 ? 10.575 10.968 -18.366 1.00 80.06 68 GLU A C 1
ATOM 476 O O . GLU A 1 68 ? 11.487 10.157 -18.151 1.00 80.06 68 GLU A O 1
ATOM 481 N N . SER A 1 69 ? 10.111 11.763 -17.397 1.00 83.75 69 SER A N 1
ATOM 482 C CA . SER A 1 69 ? 10.638 11.727 -16.038 1.00 83.75 69 SER A CA 1
ATOM 483 C C . SER A 1 69 ? 10.144 10.491 -15.279 1.00 83.75 69 SER A C 1
ATOM 485 O O . SER A 1 69 ? 9.013 10.035 -15.415 1.00 83.75 69 SER A O 1
ATOM 487 N N . CYS A 1 70 ? 11.028 9.948 -14.443 1.00 88.75 70 CYS A N 1
ATOM 488 C CA . CYS A 1 70 ? 10.720 8.856 -13.527 1.00 88.75 70 CYS A CA 1
ATOM 489 C C . CYS A 1 70 ? 11.294 9.206 -12.166 1.00 88.75 70 CYS A C 1
ATOM 491 O O . CYS A 1 70 ? 12.506 9.437 -12.056 1.00 88.75 70 CYS A O 1
ATOM 493 N N . ASP A 1 71 ? 10.449 9.203 -11.144 1.00 89.12 71 ASP A N 1
ATOM 494 C CA . ASP A 1 71 ? 10.886 9.311 -9.759 1.00 89.12 71 ASP A CA 1
ATOM 495 C C . ASP A 1 71 ? 11.318 7.957 -9.210 1.00 89.12 71 ASP A C 1
ATOM 497 O O . ASP A 1 71 ? 11.018 6.908 -9.782 1.00 89.12 71 ASP A O 1
ATOM 501 N N . VAL A 1 72 ? 12.022 7.985 -8.081 1.00 86.81 72 VAL A N 1
ATOM 502 C CA . VAL A 1 72 ? 12.449 6.781 -7.368 1.00 86.81 72 VAL A CA 1
ATOM 503 C C . VAL A 1 72 ? 12.025 6.898 -5.914 1.00 86.81 72 VAL A C 1
ATOM 505 O O . VAL A 1 72 ? 12.496 7.793 -5.211 1.00 86.81 72 VAL A O 1
ATOM 508 N N . TRP A 1 73 ? 11.144 6.005 -5.465 1.00 84.94 73 TRP A N 1
ATOM 509 C CA . TRP A 1 73 ? 10.652 5.949 -4.086 1.00 84.94 73 TRP A CA 1
ATOM 510 C C . TRP A 1 73 ? 11.025 4.601 -3.463 1.00 84.94 73 TRP A C 1
ATOM 512 O O . TRP A 1 73 ? 10.204 3.683 -3.443 1.00 84.94 73 TRP A O 1
ATOM 522 N N . PRO A 1 74 ? 12.263 4.464 -2.962 1.00 82.00 74 PRO A N 1
ATOM 523 C CA . PRO A 1 74 ? 12.702 3.222 -2.349 1.00 82.00 74 PRO A CA 1
ATOM 524 C C . PRO A 1 74 ? 11.971 2.937 -1.044 1.00 82.00 74 PRO A C 1
ATOM 526 O O . PRO A 1 74 ? 11.441 3.837 -0.394 1.00 82.00 74 PRO A O 1
ATOM 529 N N . ILE A 1 75 ? 11.956 1.674 -0.635 1.00 77.88 75 ILE A N 1
ATOM 530 C CA . ILE A 1 75 ? 11.631 1.281 0.738 1.00 77.88 75 ILE A CA 1
ATOM 531 C C . ILE A 1 75 ? 12.978 1.038 1.419 1.00 77.88 75 ILE A C 1
ATOM 533 O O . ILE A 1 75 ? 13.552 -0.041 1.327 1.00 77.88 75 ILE A O 1
ATOM 537 N N . ASP A 1 76 ? 13.530 2.091 2.016 1.00 83.31 76 ASP A N 1
ATOM 538 C CA . ASP A 1 76 ? 14.865 2.100 2.619 1.00 83.31 76 ASP A CA 1
ATOM 5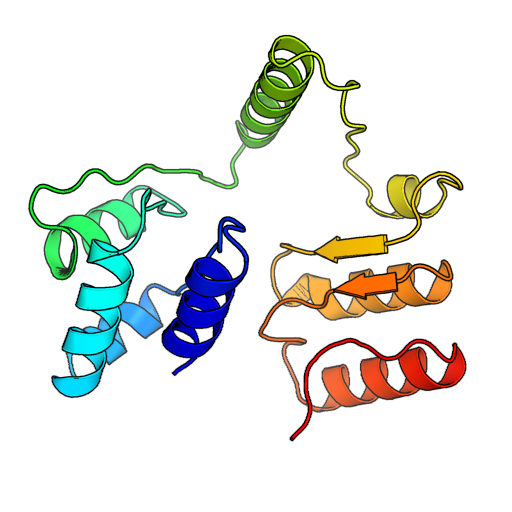39 C C . ASP A 1 76 ? 14.863 2.844 3.962 1.00 83.31 76 ASP A C 1
ATOM 541 O O . ASP A 1 76 ? 13.812 3.252 4.460 1.00 83.31 76 ASP A O 1
ATOM 545 N N . ALA A 1 77 ? 16.045 3.046 4.549 1.00 84.25 77 ALA A N 1
ATOM 546 C CA . ALA A 1 77 ? 16.197 3.765 5.814 1.00 84.25 77 ALA A CA 1
ATOM 547 C C . ALA A 1 77 ? 15.603 5.191 5.796 1.00 84.25 77 ALA A C 1
ATOM 549 O O . ALA A 1 77 ? 15.228 5.701 6.847 1.00 84.25 77 ALA A O 1
ATOM 550 N N . GLY A 1 78 ? 15.467 5.819 4.622 1.00 85.44 78 GLY A N 1
ATOM 551 C CA . GLY A 1 78 ? 14.842 7.133 4.454 1.00 85.44 78 GLY A CA 1
ATOM 552 C C . GLY A 1 78 ? 13.320 7.092 4.279 1.00 85.44 78 GLY A C 1
ATOM 553 O O . GLY A 1 78 ? 12.706 8.132 4.040 1.00 85.44 78 GLY A O 1
ATOM 554 N N . ALA A 1 79 ? 12.679 5.920 4.358 1.00 83.06 79 ALA A N 1
ATOM 555 C CA . ALA A 1 79 ? 11.229 5.805 4.190 1.00 83.06 79 ALA A CA 1
ATOM 556 C C . ALA A 1 79 ? 10.467 6.588 5.264 1.00 83.06 79 ALA A C 1
ATOM 558 O O . ALA A 1 79 ? 9.479 7.248 4.947 1.00 83.06 79 ALA A O 1
ATOM 559 N N . ALA A 1 80 ? 10.964 6.585 6.504 1.00 85.19 80 ALA A N 1
ATOM 560 C CA . ALA A 1 80 ? 10.379 7.354 7.600 1.00 85.19 80 ALA A CA 1
ATOM 561 C C . ALA A 1 80 ? 10.371 8.865 7.302 1.00 85.19 80 ALA A C 1
ATOM 563 O O . ALA A 1 80 ? 9.340 9.516 7.468 1.00 85.19 80 ALA A O 1
ATOM 564 N N . ASP A 1 81 ? 11.474 9.399 6.771 1.00 89.12 81 ASP A N 1
ATOM 565 C CA . ASP A 1 81 ? 11.579 10.815 6.401 1.00 89.12 81 ASP A CA 1
ATOM 566 C C . ASP A 1 81 ? 10.621 11.169 5.257 1.00 89.12 81 ASP A C 1
ATOM 568 O O . ASP A 1 81 ? 9.970 12.214 5.281 1.00 89.12 81 ASP A O 1
ATOM 572 N N . ARG A 1 82 ? 10.468 10.277 4.267 1.00 87.62 82 ARG A N 1
ATOM 573 C CA . ARG A 1 82 ? 9.501 10.462 3.171 1.00 87.62 82 ARG A CA 1
ATOM 574 C C . ARG A 1 82 ? 8.058 10.459 3.672 1.00 87.62 82 ARG A C 1
ATOM 576 O O . ARG A 1 82 ? 7.268 11.283 3.214 1.00 87.62 82 ARG A O 1
ATOM 583 N N . VAL A 1 83 ? 7.718 9.585 4.622 1.00 88.12 83 VAL A N 1
ATOM 584 C CA . VAL A 1 83 ? 6.397 9.577 5.271 1.00 88.12 83 VAL A CA 1
ATOM 585 C C . VAL A 1 83 ? 6.177 10.868 6.060 1.00 88.12 83 VAL A C 1
ATOM 587 O O . VAL A 1 83 ? 5.119 11.481 5.927 1.00 88.12 83 VAL A O 1
ATOM 590 N N . ALA A 1 84 ? 7.169 11.332 6.824 1.00 89.69 84 ALA A N 1
ATOM 591 C CA . ALA A 1 84 ? 7.082 12.595 7.557 1.00 89.69 84 ALA A CA 1
ATOM 592 C C . ALA A 1 84 ? 6.857 13.789 6.612 1.00 89.69 84 ALA A C 1
ATOM 594 O O . ALA A 1 84 ? 5.925 14.567 6.814 1.00 89.69 84 ALA A O 1
ATOM 595 N N . ALA A 1 85 ? 7.625 13.875 5.523 1.00 91.19 85 ALA A N 1
ATOM 596 C CA . ALA A 1 85 ? 7.462 14.916 4.510 1.00 91.19 85 ALA A CA 1
ATOM 597 C C . ALA A 1 85 ? 6.097 14.843 3.797 1.00 91.19 85 ALA A C 1
ATOM 599 O O . ALA A 1 85 ? 5.511 15.872 3.463 1.00 91.19 85 ALA A O 1
ATOM 600 N N . ALA A 1 86 ? 5.563 13.641 3.556 1.00 89.44 86 ALA A N 1
ATOM 601 C CA . ALA A 1 86 ? 4.225 13.475 2.990 1.00 89.44 86 ALA A CA 1
ATOM 602 C C . ALA A 1 86 ? 3.132 13.970 3.951 1.00 89.44 86 ALA A C 1
ATOM 604 O O . ALA A 1 86 ? 2.218 14.671 3.519 1.00 89.44 86 ALA A O 1
ATOM 605 N N . ARG A 1 87 ? 3.249 13.675 5.253 1.00 92.56 87 ARG A N 1
ATOM 606 C CA . ARG A 1 87 ? 2.329 14.180 6.289 1.00 92.56 87 ARG A CA 1
ATOM 607 C C . ARG A 1 87 ? 2.368 15.703 6.372 1.00 92.56 87 ARG A C 1
ATOM 609 O O . ARG A 1 87 ? 1.315 16.331 6.421 1.00 92.56 87 ARG A O 1
ATOM 616 N N . GLU A 1 88 ? 3.558 16.296 6.303 1.00 94.19 88 GLU A N 1
ATOM 617 C CA . GLU A 1 88 ? 3.716 17.751 6.300 1.00 94.19 88 GLU A CA 1
ATOM 618 C C . GLU A 1 88 ? 2.994 18.403 5.113 1.00 94.19 88 GLU A C 1
ATOM 620 O O . GLU A 1 88 ? 2.279 19.385 5.297 1.00 94.19 88 GLU A O 1
ATOM 625 N N . LYS A 1 89 ? 3.089 17.825 3.907 1.00 92.94 89 LYS A N 1
ATOM 626 C CA . LYS A 1 89 ? 2.362 18.327 2.726 1.00 92.94 89 LYS A CA 1
ATOM 627 C C . LYS A 1 89 ? 0.845 18.318 2.916 1.00 92.94 89 LYS A C 1
ATOM 629 O O . LYS A 1 89 ? 0.180 19.249 2.469 1.00 92.94 89 LYS A O 1
ATOM 634 N N . VAL A 1 90 ? 0.297 17.297 3.580 1.00 92.50 90 VAL A N 1
ATOM 635 C CA . VAL A 1 90 ? -1.140 17.225 3.897 1.00 92.50 90 VAL A CA 1
ATOM 636 C C . VAL A 1 90 ? -1.536 18.375 4.830 1.00 92.50 90 VAL A C 1
ATOM 638 O O . VAL A 1 90 ? -2.504 19.083 4.557 1.00 92.50 90 VAL A O 1
ATOM 641 N N . VAL A 1 91 ? -0.735 18.635 5.867 1.00 95.06 91 VAL A N 1
ATOM 642 C CA . VAL A 1 91 ? -0.960 19.753 6.800 1.00 95.06 91 VAL A CA 1
ATOM 643 C C . VAL A 1 91 ? -0.833 21.111 6.1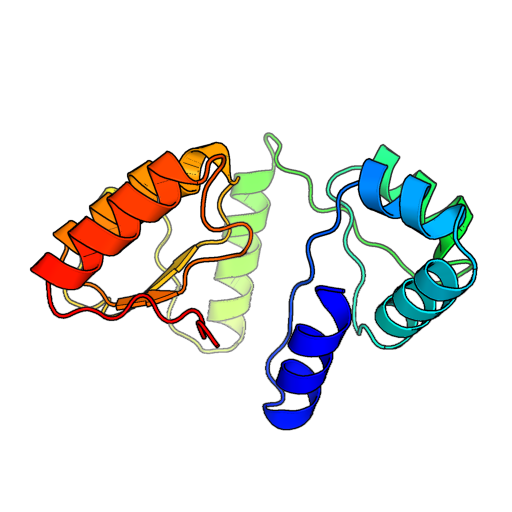06 1.00 95.06 91 VAL A C 1
ATOM 645 O O . VAL A 1 91 ? -1.687 21.977 6.285 1.00 95.06 91 VAL A O 1
ATOM 648 N N . GLN A 1 92 ? 0.189 21.305 5.269 1.00 95.12 92 GLN A N 1
ATOM 649 C CA . GLN A 1 92 ? 0.384 22.538 4.493 1.00 95.12 92 GLN A CA 1
ATOM 650 C C . GLN A 1 92 ? -0.767 22.802 3.508 1.00 95.12 92 GLN A C 1
ATOM 652 O O . GLN A 1 92 ? -1.069 23.957 3.215 1.00 95.12 92 GLN A O 1
ATOM 657 N N . ALA A 1 93 ? -1.448 21.752 3.041 1.00 95.94 93 ALA A N 1
ATOM 658 C CA . ALA A 1 93 ? -2.667 21.853 2.240 1.00 95.94 93 ALA A CA 1
ATOM 659 C C . ALA A 1 93 ? -3.932 22.171 3.072 1.00 95.94 93 ALA A C 1
ATOM 661 O O . ALA A 1 93 ? -5.037 22.181 2.529 1.00 95.94 93 ALA A O 1
ATOM 662 N N . GLY A 1 94 ? -3.792 22.425 4.378 1.00 95.56 94 GLY A N 1
ATOM 663 C CA . GLY A 1 94 ? -4.888 22.773 5.286 1.00 95.56 94 GLY A CA 1
ATOM 664 C C . GLY A 1 94 ? -5.720 21.582 5.763 1.00 95.56 94 GLY A C 1
ATOM 665 O O . GLY A 1 94 ? -6.802 21.784 6.311 1.00 95.56 94 GLY A O 1
ATOM 666 N N . GLN A 1 95 ? -5.248 20.351 5.550 1.00 95.44 95 GLN A N 1
ATOM 667 C CA . GLN A 1 95 ? -5.917 19.135 6.012 1.00 95.44 95 GLN A CA 1
ATOM 668 C C . GLN A 1 95 ? -5.419 18.725 7.411 1.00 95.44 95 GLN A C 1
ATOM 670 O O . GLN A 1 95 ? -4.316 19.114 7.809 1.00 95.44 95 GLN A O 1
ATOM 675 N N . PRO A 1 96 ? -6.194 17.929 8.173 1.00 93.19 96 PRO A N 1
ATOM 676 C CA . PRO A 1 96 ? -5.736 17.380 9.446 1.00 93.19 96 PRO A CA 1
ATOM 677 C C . PRO A 1 96 ? -4.455 16.560 9.282 1.00 93.19 96 PRO A C 1
ATOM 679 O O . PRO A 1 96 ? -4.285 15.850 8.290 1.00 93.19 96 PRO A O 1
ATOM 682 N N . GLU A 1 97 ? -3.567 16.626 10.275 1.00 94.19 97 GLU A N 1
ATOM 683 C CA . GLU A 1 97 ? -2.345 15.825 10.267 1.00 94.19 97 GLU A CA 1
ATOM 684 C C . GLU A 1 97 ? -2.694 14.325 10.235 1.00 94.19 97 GLU A C 1
ATOM 686 O O . GLU A 1 97 ? -3.372 13.837 11.147 1.00 94.19 97 GLU A O 1
ATOM 691 N N . PRO A 1 98 ? -2.226 13.561 9.227 1.00 94.19 98 PRO A N 1
ATOM 692 C CA . PRO A 1 98 ? -2.469 12.127 9.190 1.00 94.19 98 PRO A CA 1
ATOM 693 C C . PRO A 1 98 ? -1.795 11.443 10.374 1.00 94.19 98 PRO A C 1
ATOM 695 O O . PRO A 1 98 ? -0.664 11.777 10.732 1.00 94.19 98 PRO A O 1
ATOM 698 N N . PHE A 1 99 ? -2.442 10.440 10.952 1.00 92.75 99 PHE A N 1
ATOM 699 C CA . PHE A 1 99 ? -1.797 9.570 11.929 1.00 92.75 99 PHE A CA 1
ATOM 700 C C . PHE A 1 99 ? -0.835 8.601 11.245 1.00 92.75 99 PHE A C 1
ATOM 702 O O . PHE A 1 99 ? -1.147 8.060 10.187 1.00 92.75 99 PHE A O 1
ATOM 709 N N . GLY A 1 100 ? 0.328 8.381 11.858 1.00 91.00 100 GLY A N 1
ATOM 710 C CA . GLY A 1 100 ? 1.330 7.433 11.384 1.00 91.00 100 GLY A CA 1
ATOM 711 C C . GLY A 1 100 ? 1.773 6.511 12.512 1.00 91.00 100 GLY A C 1
ATOM 712 O O . GLY A 1 100 ? 1.947 6.956 13.643 1.00 91.00 100 GLY A O 1
ATOM 713 N N . THR A 1 101 ? 1.966 5.238 12.187 1.00 91.19 101 THR A N 1
ATOM 714 C CA . THR A 1 101 ? 2.456 4.200 13.098 1.00 91.19 101 THR A CA 1
ATOM 715 C C . THR A 1 101 ? 3.275 3.173 12.316 1.00 91.19 101 THR A C 1
ATOM 717 O O . THR A 1 101 ? 3.125 3.053 11.099 1.00 91.19 101 THR A O 1
ATOM 720 N N . ALA A 1 102 ? 4.150 2.451 13.015 1.00 89.31 102 ALA A N 1
ATOM 721 C CA . ALA A 1 102 ? 4.871 1.299 12.479 1.00 89.31 102 ALA A CA 1
ATOM 722 C C . ALA A 1 102 ? 4.105 -0.027 12.671 1.00 89.31 102 ALA A C 1
ATOM 724 O O . ALA A 1 102 ? 4.491 -1.029 12.075 1.00 89.31 102 ALA A O 1
ATOM 725 N N . ASP A 1 103 ? 3.032 -0.040 13.473 1.00 92.31 103 ASP A N 1
ATOM 726 C CA . ASP A 1 103 ? 2.164 -1.202 13.685 1.00 92.31 103 ASP A CA 1
ATOM 727 C C . ASP A 1 103 ? 0.733 -0.870 13.248 1.00 92.31 103 ASP A C 1
ATOM 729 O O . ASP A 1 103 ? 0.023 -0.092 13.890 1.00 92.31 103 ASP A O 1
ATOM 733 N N . TRP A 1 104 ? 0.272 -1.489 12.157 1.00 95.31 104 TRP A N 1
ATOM 734 C CA . TRP A 1 104 ? -1.077 -1.249 11.641 1.00 95.31 104 TRP A CA 1
ATOM 735 C C . TRP A 1 104 ? -2.172 -1.595 12.653 1.00 95.31 104 TRP A C 1
ATOM 737 O O . TRP A 1 104 ? -3.272 -1.059 12.555 1.00 95.31 104 TRP A O 1
ATOM 747 N N . LYS A 1 105 ? -1.911 -2.431 13.662 1.00 96.25 105 LYS A N 1
ATOM 748 C CA . LYS A 1 105 ? -2.905 -2.749 14.696 1.00 96.25 105 LYS A CA 1
ATOM 749 C C . LYS A 1 105 ? -3.290 -1.528 15.525 1.00 96.25 105 LYS A C 1
ATOM 751 O O . LYS A 1 105 ? -4.443 -1.425 15.936 1.00 96.25 105 LYS A O 1
ATOM 756 N N . GLU A 1 106 ? -2.382 -0.571 15.706 1.00 97.50 106 GLU A N 1
ATOM 757 C CA . GLU A 1 106 ? -2.697 0.704 16.358 1.00 97.50 106 GLU A CA 1
ATOM 758 C C . GLU A 1 106 ? -3.674 1.539 15.519 1.00 97.50 106 GLU A C 1
ATOM 760 O O . GLU A 1 106 ? -4.594 2.146 16.066 1.00 97.50 106 GLU A O 1
ATOM 765 N N . LEU A 1 107 ? -3.532 1.519 14.186 1.00 95.88 107 LEU A N 1
ATOM 766 C CA . LEU A 1 107 ? -4.503 2.125 13.270 1.00 95.88 107 LEU A CA 1
ATOM 767 C C . LEU A 1 107 ? -5.863 1.416 13.374 1.00 95.88 107 LEU A C 1
ATOM 769 O O . LEU A 1 107 ? -6.901 2.075 13.405 1.00 95.88 107 LEU A O 1
ATOM 773 N N . LEU A 1 108 ? -5.870 0.083 13.468 1.00 96.56 108 LEU A N 1
ATOM 774 C CA . LEU A 1 108 ? -7.104 -0.703 13.563 1.00 96.56 108 LEU A CA 1
ATOM 775 C C . LEU A 1 108 ? -7.851 -0.507 14.889 1.00 96.56 108 LEU A C 1
ATOM 777 O O . LEU A 1 108 ? -9.079 -0.578 14.913 1.00 96.56 108 LEU A O 1
ATOM 781 N N . ALA A 1 109 ? -7.144 -0.199 15.975 1.00 97.06 109 ALA A N 1
ATOM 782 C CA . ALA A 1 109 ? -7.750 0.092 17.274 1.00 97.06 109 ALA A CA 1
ATOM 783 C C . ALA A 1 109 ? -8.522 1.426 17.308 1.00 97.06 109 ALA A C 1
ATOM 785 O O . ALA A 1 109 ? -9.287 1.679 18.241 1.00 97.06 109 ALA A O 1
ATOM 786 N N . ARG A 1 110 ? -8.339 2.294 16.308 1.00 97.00 110 ARG A N 1
ATOM 787 C CA . ARG A 1 110 ? -9.003 3.596 16.252 1.00 97.00 110 ARG A CA 1
ATOM 788 C C . ARG A 1 110 ? -10.474 3.478 15.873 1.00 97.00 110 ARG A C 1
ATOM 790 O O . ARG A 1 110 ? -10.833 2.812 14.901 1.00 97.00 110 ARG A O 1
ATOM 797 N N . THR A 1 111 ? -11.321 4.193 16.605 1.00 95.62 111 THR A N 1
ATOM 798 C CA . THR A 1 111 ? -12.774 4.239 16.377 1.00 95.62 111 THR A CA 1
ATOM 799 C C . THR A 1 111 ? -13.186 5.237 15.298 1.00 95.62 111 THR A C 1
ATOM 801 O O . THR A 1 111 ? -14.290 5.144 14.769 1.00 95.62 111 THR A O 1
ATOM 804 N N . ASP A 1 112 ? -12.308 6.173 14.939 1.00 94.81 112 ASP A N 1
ATOM 805 C CA . ASP A 1 112 ? -12.549 7.168 13.894 1.00 94.81 112 ASP A CA 1
ATOM 806 C C . ASP A 1 112 ? -12.134 6.698 12.489 1.00 94.81 112 ASP A C 1
ATOM 808 O O . ASP A 1 112 ? -12.317 7.440 11.529 1.00 94.81 112 ASP A O 1
ATOM 812 N N . VAL A 1 113 ? -11.645 5.459 12.354 1.00 93.75 113 VAL A N 1
ATOM 813 C CA . VAL A 1 113 ? -11.318 4.813 11.072 1.00 93.75 113 VAL A CA 1
ATOM 814 C C . VAL A 1 113 ? -12.391 3.782 10.726 1.00 93.75 113 VAL A C 1
ATOM 816 O O . VAL A 1 113 ? -12.546 2.797 11.453 1.00 93.75 113 VAL A O 1
ATOM 819 N N . GLN A 1 114 ? -13.097 3.976 9.609 1.00 89.75 114 GLN A N 1
ATOM 820 C CA . GLN A 1 114 ? -14.171 3.078 9.152 1.00 89.75 114 GLN A CA 1
ATOM 821 C C . GLN A 1 114 ? -13.706 2.080 8.084 1.00 89.75 114 GLN A C 1
ATOM 823 O O . GLN A 1 114 ? -14.156 0.939 8.084 1.00 89.75 114 GLN A O 1
ATOM 828 N N . ALA A 1 115 ? -12.781 2.493 7.216 1.00 89.44 115 ALA A N 1
ATOM 829 C CA . ALA A 1 115 ? -12.302 1.700 6.090 1.00 89.44 115 ALA A CA 1
ATOM 830 C C . ALA A 1 115 ? -10.772 1.721 5.997 1.00 89.44 115 ALA A C 1
ATOM 832 O O . ALA A 1 115 ? -10.126 2.695 6.393 1.00 89.44 115 ALA A O 1
ATOM 833 N N . VAL A 1 116 ? -10.197 0.654 5.447 1.00 89.12 116 VAL A N 1
ATOM 834 C CA . VAL A 1 116 ? -8.764 0.493 5.197 1.00 89.12 116 VAL A CA 1
ATOM 835 C C . VAL A 1 116 ? -8.557 0.103 3.738 1.00 89.12 116 VAL A C 1
ATOM 837 O O . VAL A 1 116 ? -9.160 -0.842 3.239 1.00 89.12 116 VAL A O 1
ATOM 840 N N . THR A 1 117 ? -7.662 0.819 3.065 1.00 88.25 117 THR A N 1
ATOM 841 C CA . THR A 1 117 ? -7.019 0.355 1.833 1.00 88.25 117 THR A CA 1
ATOM 842 C C . THR A 1 117 ? -5.579 -0.007 2.163 1.00 88.25 117 THR A C 1
ATOM 844 O O . THR A 1 117 ? -4.946 0.658 2.989 1.00 88.25 117 THR A O 1
ATOM 847 N N . SER A 1 118 ? -5.069 -1.079 1.571 1.00 82.62 118 SER A N 1
ATOM 848 C CA . SER A 1 118 ? -3.726 -1.570 1.855 1.00 82.62 118 SER A CA 1
ATOM 849 C C . SER A 1 118 ? -2.883 -1.586 0.595 1.00 82.62 118 SER A C 1
ATOM 851 O O . SER A 1 118 ? -3.245 -2.219 -0.386 1.00 82.62 118 SER A O 1
ATOM 853 N N . ALA A 1 119 ? -1.731 -0.927 0.667 1.00 82.38 119 ALA A N 1
ATOM 854 C CA . ALA A 1 119 ? -0.684 -0.965 -0.351 1.00 82.38 119 ALA A CA 1
ATOM 855 C C . ALA A 1 119 ? 0.557 -1.719 0.164 1.00 82.38 119 ALA A C 1
ATOM 857 O O . ALA A 1 119 ? 1.694 -1.371 -0.160 1.00 82.38 119 ALA A O 1
ATOM 858 N N . LEU A 1 120 ? 0.349 -2.696 1.053 1.00 85.25 120 LEU A N 1
ATOM 859 C CA . LEU A 1 120 ? 1.432 -3.518 1.582 1.00 85.25 120 LEU A CA 1
ATOM 860 C C . LEU A 1 120 ? 1.988 -4.459 0.499 1.00 85.25 120 LEU A C 1
ATOM 862 O O . LEU A 1 120 ? 1.312 -4.762 -0.480 1.00 85.25 120 LEU A O 1
ATOM 866 N N . PRO A 1 121 ? 3.219 -4.964 0.668 1.00 82.56 121 PRO A N 1
ATOM 867 C CA . PRO A 1 121 ? 3.681 -6.135 -0.065 1.00 82.56 121 PRO A CA 1
ATOM 868 C C . PRO A 1 121 ? 2.706 -7.319 0.075 1.00 82.56 121 PRO A C 1
ATOM 870 O O . PRO A 1 121 ? 2.135 -7.543 1.145 1.00 82.56 121 PRO A O 1
ATOM 873 N N . VAL A 1 122 ? 2.517 -8.077 -1.012 1.00 85.56 122 VAL A N 1
ATOM 874 C CA . VAL A 1 122 ? 1.502 -9.149 -1.114 1.00 85.56 122 VAL A CA 1
ATOM 875 C C . VAL A 1 122 ? 1.630 -10.227 -0.029 1.00 85.56 122 VAL A C 1
ATOM 877 O O . VAL A 1 122 ? 0.627 -10.772 0.424 1.00 85.56 122 VAL A O 1
ATOM 880 N N . ASP A 1 123 ? 2.841 -10.520 0.440 1.00 88.62 123 ASP A N 1
ATOM 881 C CA . ASP A 1 123 ? 3.108 -11.474 1.522 1.00 88.62 123 ASP A CA 1
ATOM 882 C C . ASP A 1 123 ? 2.518 -11.038 2.874 1.00 88.62 123 ASP A C 1
ATOM 884 O O . ASP A 1 123 ? 2.295 -11.869 3.754 1.00 88.62 123 ASP A O 1
ATOM 888 N N . LEU A 1 124 ? 2.195 -9.752 3.025 1.00 92.94 124 LEU A N 1
ATOM 889 C CA . LEU A 1 124 ? 1.532 -9.193 4.202 1.00 92.94 124 LEU A CA 1
ATOM 890 C C . LEU A 1 124 ? 0.021 -8.996 4.019 1.00 92.94 124 LEU A C 1
ATOM 892 O O . LEU A 1 124 ? -0.650 -8.627 4.985 1.00 92.94 124 LEU A O 1
ATOM 896 N N . HIS A 1 125 ? -0.536 -9.251 2.830 1.00 93.06 125 HIS A N 1
ATOM 897 C CA . HIS A 1 125 ? -1.961 -9.037 2.563 1.00 93.06 125 HIS A CA 1
ATOM 898 C C . HIS A 1 125 ? -2.843 -9.876 3.482 1.00 93.06 125 HIS A C 1
ATOM 900 O O . HIS A 1 125 ? -3.599 -9.310 4.263 1.00 93.06 125 HIS A O 1
ATOM 906 N N . LEU A 1 126 ? -2.720 -11.207 3.460 1.00 94.81 126 LEU A 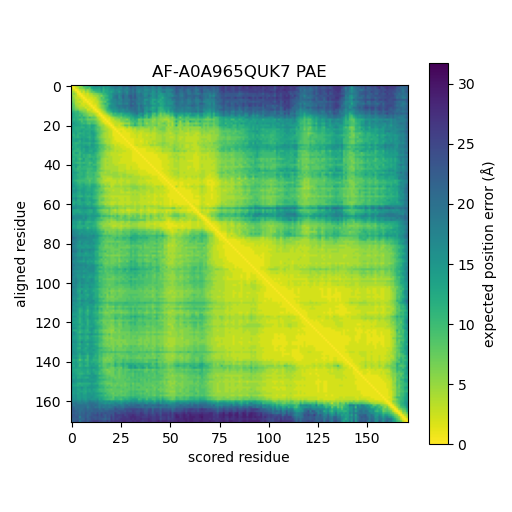N 1
ATOM 907 C CA . LEU A 1 126 ? -3.591 -12.076 4.256 1.00 94.81 126 LEU A CA 1
ATOM 908 C C . LEU A 1 126 ? -3.605 -11.724 5.759 1.00 94.81 126 LEU A C 1
ATOM 910 O O . LEU A 1 126 ? -4.701 -11.526 6.292 1.00 94.81 126 LEU A O 1
ATOM 914 N N . PRO A 1 127 ? -2.461 -11.626 6.473 1.00 96.50 127 PRO A N 1
ATOM 915 C CA . PRO A 1 127 ? -2.495 -11.296 7.896 1.00 96.50 127 PRO A CA 1
ATOM 916 C C . PRO A 1 127 ? -3.089 -9.905 8.156 1.00 96.50 127 PRO A C 1
ATOM 918 O O . PRO A 1 127 ? -3.914 -9.766 9.058 1.00 96.50 127 PRO A O 1
ATOM 921 N N . CYS A 1 128 ? -2.740 -8.898 7.348 1.00 96.06 128 CYS A N 1
ATOM 922 C CA . CYS A 1 128 ? -3.296 -7.552 7.482 1.00 96.06 128 CYS A CA 1
ATOM 923 C C . CYS A 1 128 ? -4.811 -7.542 7.233 1.00 96.06 128 CYS A C 1
ATOM 925 O O . CYS A 1 128 ? -5.566 -6.978 8.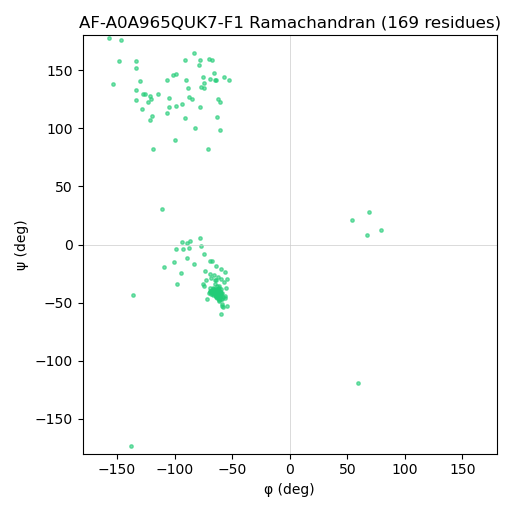017 1.00 96.06 128 CYS A O 1
ATOM 927 N N . TYR A 1 129 ? -5.271 -8.207 6.177 1.00 95.38 129 TYR A N 1
ATOM 928 C CA . TYR A 1 129 ? -6.667 -8.195 5.748 1.00 95.38 129 TYR A CA 1
ATOM 929 C C . TYR A 1 129 ? -7.555 -8.925 6.750 1.00 95.38 129 TYR A C 1
ATOM 931 O O . TYR A 1 129 ? -8.623 -8.429 7.096 1.00 95.38 129 TYR A O 1
ATOM 939 N N . LEU A 1 130 ? -7.091 -10.053 7.294 1.00 95.62 130 LEU A N 1
ATOM 940 C CA . LEU A 1 130 ? -7.790 -10.727 8.385 1.00 95.62 130 LEU A CA 1
ATOM 941 C C . LEU A 1 130 ? -7.876 -9.848 9.637 1.00 95.62 130 LEU A C 1
ATOM 943 O O . LEU A 1 130 ? -8.909 -9.860 10.301 1.00 95.62 130 LEU A O 1
ATOM 947 N N . ASP A 1 131 ? -6.832 -9.085 9.966 1.00 96.38 131 ASP A N 1
ATOM 948 C CA . ASP A 1 131 ? -6.863 -8.158 11.100 1.00 96.38 131 ASP A CA 1
ATOM 949 C C . ASP A 1 131 ? -7.831 -6.986 10.857 1.00 96.38 131 ASP A C 1
ATOM 951 O O . ASP A 1 131 ? -8.595 -6.640 11.758 1.00 96.38 131 ASP A O 1
ATOM 955 N N . VAL A 1 132 ? -7.861 -6.420 9.642 1.00 95.00 132 VAL A N 1
ATOM 956 C CA . VAL A 1 132 ? -8.817 -5.369 9.236 1.00 95.00 132 VAL A CA 1
ATOM 957 C C . VAL A 1 132 ? -10.248 -5.869 9.379 1.00 95.00 132 VAL A C 1
ATOM 959 O O . VAL A 1 132 ? -11.059 -5.220 10.043 1.00 95.00 132 VAL A O 1
ATOM 962 N N . LEU A 1 133 ? -10.533 -7.047 8.813 1.00 93.06 133 LEU A N 1
ATOM 963 C CA . LEU A 1 133 ? -11.840 -7.674 8.931 1.00 93.06 133 LEU A CA 1
ATOM 964 C C . LEU A 1 133 ? -12.158 -7.898 10.407 1.00 93.06 133 LEU A C 1
ATOM 966 O O . LEU A 1 133 ? -13.162 -7.402 10.874 1.00 93.06 133 LEU A O 1
ATOM 970 N N . ARG A 1 134 ? -11.303 -8.548 11.210 1.00 93.88 134 ARG A N 1
ATOM 971 C CA . ARG A 1 134 ? -11.537 -8.758 12.664 1.00 93.88 134 ARG A CA 1
ATOM 972 C C . ARG A 1 134 ? -11.818 -7.476 13.448 1.00 93.88 134 ARG A C 1
ATOM 974 O O . ARG A 1 134 ? -12.538 -7.540 14.440 1.00 93.88 134 ARG A O 1
ATOM 981 N N . ALA A 1 135 ? -11.272 -6.341 13.022 1.00 94.06 135 ALA A N 1
ATOM 982 C CA . ALA A 1 135 ? -11.547 -5.036 13.616 1.00 94.06 135 ALA A CA 1
ATOM 983 C C . ALA A 1 135 ? -12.911 -4.438 13.207 1.00 94.06 135 ALA A C 1
ATOM 985 O O . ALA A 1 135 ? -13.254 -3.349 13.668 1.00 94.06 135 ALA A O 1
ATOM 986 N N . GLY A 1 136 ? -13.679 -5.124 12.356 1.00 91.81 136 GLY A N 1
ATOM 987 C CA . GLY A 1 136 ? -14.979 -4.694 11.846 1.00 91.81 136 GLY A CA 1
ATOM 988 C C . GLY A 1 136 ? -14.886 -3.505 10.891 1.00 91.81 136 GLY A C 1
ATOM 989 O O . GLY A 1 136 ? -15.809 -2.695 10.851 1.00 91.81 136 GLY A O 1
ATOM 990 N N . LYS A 1 137 ? -13.757 -3.352 10.188 1.00 90.62 137 LYS A N 1
ATOM 991 C CA . LYS A 1 137 ? -13.523 -2.250 9.246 1.00 90.62 137 LYS A CA 1
ATOM 992 C C . LYS A 1 137 ? -13.726 -2.711 7.809 1.00 90.62 137 LYS A C 1
ATOM 994 O O . LYS A 1 137 ? -13.365 -3.836 7.464 1.00 90.62 137 LYS A O 1
ATOM 999 N N . ASP A 1 138 ? -14.228 -1.814 6.967 1.00 89.25 138 ASP A N 1
ATOM 1000 C CA . ASP A 1 138 ? -14.315 -2.062 5.530 1.00 89.25 138 ASP A CA 1
ATOM 1001 C C . ASP A 1 138 ? -12.906 -2.197 4.937 1.00 89.25 138 ASP A C 1
ATOM 1003 O O . ASP A 1 138 ? -11.984 -1.475 5.323 1.00 89.25 138 ASP A O 1
ATOM 1007 N N . LEU A 1 139 ? -12.732 -3.118 3.990 1.00 86.50 139 LEU A N 1
ATOM 1008 C CA . LEU A 1 139 ? -11.443 -3.400 3.366 1.00 86.50 139 LEU A CA 1
ATOM 1009 C C . LEU A 1 139 ? -11.531 -3.239 1.849 1.00 86.50 139 LEU A C 1
ATOM 1011 O O . LEU A 1 139 ? -12.269 -3.965 1.182 1.00 86.50 139 LEU A O 1
ATOM 1015 N N . TYR A 1 140 ? -10.691 -2.361 1.308 1.00 85.31 140 TYR A N 1
ATOM 1016 C CA . TYR A 1 140 ? -10.286 -2.416 -0.091 1.00 85.31 140 TYR A CA 1
ATOM 1017 C C . TYR A 1 140 ? -9.014 -3.267 -0.198 1.00 85.31 140 TYR A C 1
ATOM 1019 O O . TYR A 1 140 ? -7.943 -2.861 0.266 1.00 85.31 140 TYR A O 1
ATOM 1027 N N . ALA A 1 141 ? -9.153 -4.466 -0.762 1.00 81.25 141 ALA A N 1
ATOM 1028 C CA . ALA A 1 141 ? -8.051 -5.395 -0.984 1.00 81.25 141 ALA A CA 1
ATOM 1029 C C . ALA A 1 141 ? -7.352 -5.058 -2.308 1.00 81.25 141 ALA A C 1
ATOM 1031 O O . ALA A 1 141 ? -8.002 -4.978 -3.345 1.00 81.25 141 ALA A O 1
ATOM 1032 N N . GLU A 1 142 ? -6.038 -4.847 -2.272 1.00 80.12 142 GLU A N 1
ATOM 1033 C CA . GLU A 1 142 ? -5.244 -4.623 -3.479 1.00 80.12 142 GLU A CA 1
ATOM 1034 C C . GLU A 1 142 ? -4.933 -5.931 -4.200 1.00 80.12 142 GLU A C 1
ATOM 1036 O O . GLU A 1 142 ? -4.826 -7.003 -3.596 1.00 80.12 142 GLU A O 1
ATOM 1041 N N . LYS A 1 143 ? -4.699 -5.818 -5.510 1.00 74.31 143 LYS A N 1
ATOM 1042 C CA . LYS A 1 143 ? -4.327 -6.956 -6.350 1.00 74.31 143 LYS A CA 1
ATOM 1043 C C . LYS A 1 143 ? -2.803 -7.134 -6.411 1.00 74.31 143 LYS A C 1
ATOM 1045 O O . LYS A 1 143 ? -2.066 -6.162 -6.633 1.00 74.31 143 LYS A O 1
ATOM 1050 N N . PRO A 1 144 ? -2.311 -8.384 -6.398 1.00 80.56 144 PRO A N 1
ATOM 1051 C CA . PRO A 1 144 ? -3.065 -9.622 -6.165 1.00 80.56 144 PRO A CA 1
ATOM 1052 C C . PRO A 1 144 ? -3.553 -9.742 -4.711 1.00 80.56 144 PRO A C 1
ATOM 1054 O O . PRO A 1 144 ? -2.818 -9.400 -3.790 1.00 80.56 144 PRO A O 1
ATOM 1057 N N . MET A 1 145 ? -4.767 -10.273 -4.518 1.00 80.38 145 MET A N 1
ATOM 1058 C CA . MET A 1 145 ? -5.421 -10.344 -3.203 1.00 80.38 145 MET A CA 1
ATOM 1059 C C . MET A 1 145 ? -4.574 -11.085 -2.153 1.00 80.38 145 MET A C 1
ATOM 1061 O O . MET A 1 145 ? -4.417 -10.591 -1.040 1.00 80.38 145 MET A O 1
ATOM 1065 N N . CYS A 1 146 ? -3.999 -12.241 -2.501 1.00 88.38 146 CYS A N 1
ATOM 1066 C CA . CYS A 1 146 ? -3.080 -13.030 -1.668 1.00 88.38 146 CYS A CA 1
ATOM 1067 C C . CYS A 1 146 ? -2.032 -13.747 -2.549 1.00 88.38 146 CYS A C 1
ATOM 1069 O O . CYS A 1 146 ? -2.117 -13.696 -3.781 1.00 88.38 146 CYS A O 1
ATOM 1071 N N . LEU A 1 147 ? -1.057 -14.443 -1.944 1.00 89.00 147 LEU A N 1
ATOM 1072 C CA . LEU A 1 147 ? -0.037 -15.204 -2.684 1.00 89.00 147 LEU A CA 1
ATOM 1073 C C . LEU A 1 147 ? -0.605 -16.482 -3.311 1.00 89.00 147 LEU A C 1
ATOM 1075 O O . LEU A 1 147 ? -0.118 -16.928 -4.352 1.00 89.00 147 LEU A O 1
ATOM 1079 N N . TH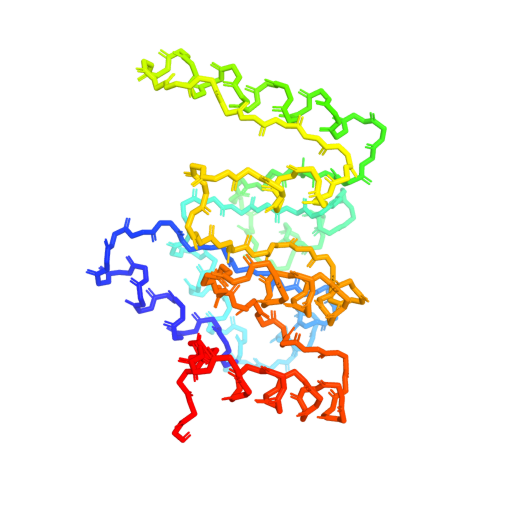R A 1 148 ? -1.615 -17.092 -2.684 1.00 92.38 148 THR A N 1
ATOM 1080 C CA . THR A 1 148 ? -2.215 -18.346 -3.161 1.00 92.38 148 THR A CA 1
ATOM 1081 C C . THR A 1 148 ? -3.739 -18.307 -3.157 1.00 92.38 148 THR A C 1
ATOM 1083 O O . THR A 1 148 ? -4.359 -17.571 -2.395 1.00 92.38 148 THR A O 1
ATOM 1086 N N . LEU A 1 149 ? -4.362 -19.164 -3.973 1.00 93.06 149 LEU A N 1
ATOM 1087 C CA . LEU A 1 149 ? -5.822 -19.308 -3.990 1.00 93.06 149 LEU A CA 1
ATOM 1088 C C . LEU A 1 149 ? -6.383 -19.772 -2.639 1.00 93.06 149 LEU A C 1
ATOM 1090 O O . LEU A 1 149 ? -7.435 -19.301 -2.232 1.00 93.06 149 LEU A O 1
ATOM 1094 N N . ALA A 1 150 ? -5.662 -20.634 -1.915 1.00 95.19 150 ALA A N 1
ATOM 1095 C CA . ALA A 1 150 ? -6.091 -21.097 -0.594 1.00 95.19 150 ALA A CA 1
ATOM 1096 C C . ALA A 1 150 ? -6.122 -19.956 0.442 1.00 95.19 150 ALA A C 1
ATOM 1098 O O . ALA A 1 150 ? -6.985 -19.920 1.322 1.00 95.19 150 ALA A O 1
ATOM 1099 N N . GLU A 1 151 ? -5.196 -19.002 0.329 1.00 94.88 151 GLU A N 1
ATOM 1100 C CA . GLU A 1 151 ? -5.216 -17.782 1.137 1.00 94.88 151 GLU A CA 1
ATOM 1101 C C . GLU A 1 151 ? -6.396 -16.882 0.751 1.00 94.88 151 GLU A C 1
ATOM 1103 O O . GLU A 1 151 ? -7.101 -16.402 1.638 1.00 94.88 151 GLU A O 1
ATOM 1108 N N . CYS A 1 152 ? -6.678 -16.728 -0.549 1.00 92.38 152 CYS A N 1
ATOM 1109 C CA . CYS A 1 152 ? -7.871 -16.013 -1.011 1.00 92.38 152 CYS A CA 1
ATOM 1110 C C . CYS A 1 152 ? -9.160 -16.651 -0.463 1.00 92.38 152 CYS A C 1
ATOM 1112 O O . CYS A 1 152 ? -10.022 -15.944 0.055 1.00 92.38 152 CYS A O 1
ATOM 1114 N N . ASP A 1 153 ? -9.283 -17.981 -0.512 1.00 93.12 153 ASP A N 1
ATOM 1115 C CA . ASP A 1 153 ? -10.442 -18.710 0.019 1.00 93.12 153 ASP A CA 1
ATOM 1116 C C . ASP A 1 153 ? -10.614 -18.473 1.526 1.00 93.12 153 ASP A C 1
ATOM 1118 O O . ASP A 1 153 ? -11.729 -18.248 2.007 1.00 93.12 153 ASP A O 1
ATOM 1122 N N . THR A 1 154 ? -9.501 -18.462 2.265 1.00 94.12 154 THR A N 1
ATOM 1123 C CA . THR A 1 154 ? -9.478 -18.152 3.702 1.00 94.12 154 THR A CA 1
ATOM 1124 C C . THR A 1 154 ? -10.001 -16.742 3.970 1.00 94.12 154 THR A C 1
ATOM 1126 O O . THR A 1 154 ? -10.829 -16.542 4.862 1.00 94.12 154 THR A O 1
ATOM 1129 N N . LEU A 1 155 ? -9.559 -15.760 3.184 1.00 91.94 155 LEU A N 1
ATOM 1130 C CA . LEU A 1 155 ? -9.997 -14.377 3.327 1.00 91.94 155 LEU A CA 1
ATOM 1131 C C . LEU A 1 155 ? -11.484 -14.203 2.992 1.00 91.94 155 LEU A C 1
ATOM 1133 O O . LEU A 1 155 ? -12.210 -13.537 3.728 1.00 91.94 155 LEU A O 1
ATOM 1137 N N . VAL A 1 156 ? -11.957 -14.829 1.913 1.00 90.75 156 VAL A N 1
ATOM 1138 C CA . VAL A 1 156 ? -13.369 -14.789 1.505 1.00 90.75 156 VAL A CA 1
ATOM 1139 C C . VAL A 1 156 ? -14.269 -15.408 2.574 1.00 90.75 156 VAL A C 1
ATOM 1141 O O . VAL A 1 156 ? -15.352 -14.881 2.837 1.00 90.75 156 VAL A O 1
ATOM 1144 N N . ALA A 1 157 ? -13.844 -16.507 3.202 1.00 91.38 157 ALA A N 1
ATOM 1145 C CA . ALA A 1 157 ? -14.575 -17.108 4.315 1.00 91.38 157 ALA A CA 1
ATOM 1146 C C . ALA A 1 157 ? -14.684 -16.135 5.500 1.00 91.38 157 ALA A C 1
ATOM 1148 O O . ALA A 1 157 ? -15.791 -15.882 5.976 1.00 91.38 157 ALA A O 1
ATOM 1149 N N . ALA A 1 158 ? -13.568 -15.517 5.901 1.00 90.19 158 ALA A N 1
ATOM 1150 C CA . ALA A 1 158 ? -13.546 -14.540 6.987 1.00 90.19 158 ALA A CA 1
ATOM 1151 C C . ALA A 1 158 ? -14.431 -13.315 6.699 1.00 90.19 158 ALA A C 1
ATOM 1153 O O . ALA A 1 158 ? -15.144 -12.844 7.580 1.00 90.19 158 ALA A O 1
ATOM 1154 N N . ALA A 1 159 ? -14.433 -12.811 5.464 1.00 87.75 159 ALA A N 1
ATOM 1155 C CA . ALA A 1 159 ? -15.249 -11.659 5.093 1.00 87.75 159 ALA A CA 1
ATOM 1156 C C . ALA A 1 159 ? -16.757 -11.979 5.159 1.00 87.75 159 ALA A C 1
ATOM 1158 O O . ALA A 1 159 ? -17.542 -11.210 5.720 1.00 87.75 159 ALA A O 1
ATOM 1159 N N . LYS A 1 160 ? -17.158 -13.172 4.692 1.00 86.00 160 LYS A N 1
ATOM 1160 C CA . LYS A 1 160 ? -18.549 -13.653 4.775 1.00 86.00 160 LYS A CA 1
ATOM 1161 C C . LYS A 1 160 ? -19.052 -13.771 6.211 1.00 86.00 160 LYS A C 1
ATOM 1163 O O . LYS A 1 160 ? -20.196 -13.408 6.469 1.00 86.00 160 LYS A O 1
ATOM 1168 N N . GLU A 1 161 ? -18.220 -14.249 7.135 1.00 82.44 161 GLU A N 1
ATOM 1169 C CA . GLU A 1 161 ? -18.576 -14.335 8.561 1.00 82.44 161 GLU A CA 1
ATOM 1170 C C . GLU A 1 161 ? -18.922 -12.966 9.157 1.00 82.44 161 GLU A C 1
ATOM 1172 O O . GLU A 1 161 ? -19.767 -12.868 10.045 1.00 82.44 161 GLU A O 1
ATOM 1177 N N . GLN A 1 162 ? -18.322 -11.901 8.630 1.00 74.31 162 GLN A N 1
ATOM 1178 C CA . GLN A 1 162 ? -18.519 -10.539 9.114 1.00 74.31 162 GLN A CA 1
ATOM 1179 C C . GLN A 1 162 ? -19.613 -9.763 8.386 1.00 74.31 162 GLN A C 1
ATOM 1181 O O . GLN A 1 162 ? -19.846 -8.598 8.694 1.00 74.31 162 GLN A O 1
ATOM 1186 N N . SER A 1 163 ? -20.301 -10.390 7.424 1.00 69.62 163 SER A N 1
ATOM 1187 C CA . SER A 1 163 ? -21.205 -9.697 6.491 1.00 69.62 163 SER A CA 1
ATOM 1188 C C . SER A 1 163 ? -20.535 -8.533 5.743 1.00 69.62 163 SER A C 1
ATOM 1190 O O . SER A 1 163 ? -21.219 -7.651 5.228 1.00 69.62 163 SER A O 1
ATOM 1192 N N . LEU A 1 164 ? -19.202 -8.543 5.665 1.00 62.09 164 LEU A N 1
ATOM 1193 C CA . LEU A 1 164 ? -18.415 -7.604 4.885 1.00 62.09 164 LEU A CA 1
ATOM 1194 C C . LEU A 1 164 ? -18.172 -8.254 3.527 1.00 62.09 164 LEU A C 1
ATOM 1196 O O . LEU A 1 164 ? -17.616 -9.348 3.434 1.00 62.09 164 LEU A O 1
ATOM 1200 N N . PHE A 1 165 ? -18.613 -7.606 2.453 1.00 54.59 165 PHE A N 1
ATOM 1201 C CA . PHE A 1 165 ? -18.199 -8.030 1.124 1.00 54.59 165 PHE A CA 1
ATOM 1202 C C . PHE A 1 165 ? -16.785 -7.496 0.905 1.00 54.59 165 PHE A C 1
ATOM 1204 O O . PHE A 1 165 ? -16.617 -6.276 0.914 1.00 54.59 165 PHE A O 1
ATOM 1211 N N . PRO A 1 166 ? -15.770 -8.353 0.698 1.00 51.25 166 PRO A N 1
ATOM 1212 C CA . PRO A 1 166 ? -14.512 -7.863 0.174 1.00 51.25 166 PRO A CA 1
ATOM 1213 C C . PRO A 1 166 ? -14.850 -7.335 -1.219 1.00 51.25 166 PRO A C 1
ATOM 1215 O O . PRO A 1 166 ? -15.257 -8.101 -2.094 1.00 51.25 166 PRO A O 1
ATOM 1218 N N . THR A 1 167 ? -14.817 -6.017 -1.402 1.00 43.22 167 THR A N 1
ATOM 1219 C CA . THR A 1 167 ? -15.083 -5.409 -2.704 1.00 43.22 167 THR A CA 1
ATOM 1220 C C . THR A 1 167 ? -13.912 -5.700 -3.628 1.00 43.22 167 THR A C 1
ATOM 1222 O O . THR A 1 167 ? -13.037 -4.870 -3.823 1.00 43.22 167 THR A O 1
ATOM 1225 N N . GLU A 1 168 ? -13.932 -6.887 -4.221 1.00 43.59 168 GLU A N 1
ATOM 1226 C CA . GLU A 1 168 ? -13.438 -7.129 -5.566 1.00 43.59 168 GLU A CA 1
ATOM 1227 C C . GLU A 1 168 ? -14.612 -7.689 -6.376 1.00 43.59 168 GLU A C 1
ATOM 1229 O O . GLU A 1 168 ? -15.307 -8.618 -5.957 1.00 43.59 168 GLU A O 1
ATOM 1234 N N . PHE A 1 169 ? -14.884 -7.073 -7.526 1.00 31.70 169 PHE A N 1
ATOM 1235 C CA . PHE A 1 169 ? -15.893 -7.539 -8.471 1.00 31.70 169 PHE A CA 1
ATOM 1236 C C . PHE A 1 169 ? -15.533 -8.951 -8.951 1.00 31.70 169 PHE A C 1
ATOM 1238 O O . PHE A 1 169 ? -14.743 -9.118 -9.876 1.00 31.70 169 PHE A O 1
ATOM 1245 N N . VAL A 1 170 ? -16.153 -9.971 -8.357 1.00 25.38 170 VAL A N 1
ATOM 1246 C CA . VAL A 1 170 ? -16.213 -11.311 -8.946 1.00 25.38 170 VAL A CA 1
ATOM 1247 C C . VAL A 1 170 ? -17.363 -11.311 -9.954 1.00 25.38 170 VAL A C 1
ATOM 1249 O O . VAL A 1 170 ? -18.535 -11.401 -9.580 1.00 25.38 170 VAL A O 1
ATOM 1252 N N . LYS A 1 171 ? -17.026 -11.169 -11.237 1.00 22.66 171 LYS A N 1
ATOM 1253 C CA . LYS A 1 171 ? -17.866 -11.592 -12.364 1.00 22.66 171 LYS A CA 1
ATOM 1254 C C . LYS A 1 171 ? -17.119 -12.628 -13.183 1.00 22.66 171 LYS A C 1
ATOM 1256 O O . LYS A 1 171 ? -15.919 -12.400 -13.444 1.00 22.66 171 LYS A O 1
#

Mean predicted aligned error: 8.9 Å

Sequence (171 aa):
MHAGILTDLAVETGAPVVVHVSATDLEVAAGRPSLRRLVASAIGSSDRVVAADAAAAALLRQGWLGDESCDVWPIDAGAADRVAAAREKVVQAGQPEPFGTADWKELLARTDVQAVTSALPVDLHLPCYLDVLRAGKDLYAEKPMCLTLAECDTLVAAAKEQSLFPTEFVK